Protein AF-A0A7C4X2M1-F1 (afdb_monomer_lite)

pLDDT: mean 76.15, std 16.75, range [44.03, 97.5]

Foldseek 3Di:
DDFDAQPPPRDTDPDPPDQADPPPRDGSDPDPPPDPPPPPVVVVVVVVVVVVVVVVVVVVVVVD

Sequence (64 aa):
MSEYICPRCKKPIYDDEALLCLYCGESLGCSKGVLSSARSPQFRILVALIALAVVCAFLLIILR

Structure (mmCIF, N/CA/C/O backbone):
data_AF-A0A7C4X2M1-F1
#
_entry.id   AF-A0A7C4X2M1-F1
#
loop_
_atom_site.group_PDB
_atom_site.id
_atom_site.type_symbol
_atom_site.label_atom_id
_atom_site.label_alt_id
_atom_site.label_comp_id
_atom_site.label_asym_id
_atom_site.label_entity_id
_atom_site.label_seq_id
_atom_site.pdbx_PDB_ins_code
_atom_site.Cartn_x
_atom_site.Cartn_y
_atom_site.Cartn_z
_atom_site.occupancy
_atom_site.B_iso_or_equiv
_atom_site.auth_seq_id
_atom_site.auth_comp_id
_atom_site.auth_asym_id
_atom_site.auth_atom_id
_atom_site.pdbx_PDB_model_num
ATOM 1 N N . MET A 1 1 ? -12.729 -18.714 18.216 1.00 50.31 1 MET A N 1
ATOM 2 C CA . MET A 1 1 ? -13.635 -17.985 17.310 1.00 50.31 1 MET A CA 1
ATOM 3 C C . MET A 1 1 ? -13.983 -16.671 17.982 1.00 50.31 1 MET A C 1
ATOM 5 O O . MET A 1 1 ? -14.643 -16.697 19.010 1.00 50.31 1 MET A O 1
ATOM 9 N N . SER A 1 2 ? -13.424 -15.554 17.518 1.00 54.16 2 SER A N 1
ATOM 10 C CA . SER A 1 2 ? -13.708 -14.230 18.080 1.00 54.16 2 SER A CA 1
ATOM 11 C C . SER A 1 2 ?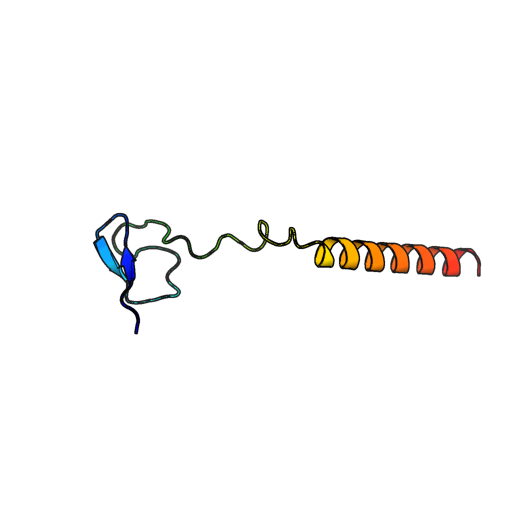 -15.015 -13.707 17.497 1.00 54.16 2 SER A C 1
ATOM 13 O O . SER A 1 2 ? -15.062 -13.338 16.329 1.00 54.16 2 SER A O 1
ATOM 15 N N . GLU A 1 3 ? -16.074 -13.694 18.300 1.00 64.25 3 GLU A N 1
ATOM 16 C CA . GLU A 1 3 ? -17.353 -13.091 17.928 1.00 64.25 3 GLU A CA 1
ATOM 17 C C . GLU A 1 3 ? -17.169 -11.572 17.816 1.00 64.25 3 GLU A C 1
ATOM 19 O O . GLU A 1 3 ? -16.990 -10.873 18.815 1.00 64.25 3 GLU A O 1
ATOM 24 N N . TYR A 1 4 ? -17.167 -11.050 16.591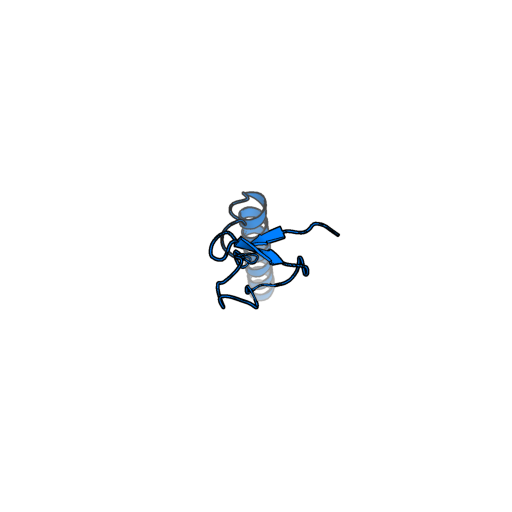 1.00 72.75 4 TYR A N 1
ATOM 25 C CA . TYR A 1 4 ? -17.067 -9.615 16.344 1.00 72.75 4 TYR A CA 1
ATOM 26 C C . TYR A 1 4 ? -18.476 -9.025 16.234 1.00 72.75 4 TYR A C 1
ATOM 28 O O . TYR A 1 4 ? -19.341 -9.584 15.569 1.00 72.75 4 TYR A O 1
ATOM 36 N N . ILE A 1 5 ? -18.754 -7.902 16.893 1.00 80.88 5 ILE A N 1
ATOM 37 C CA . ILE A 1 5 ? -20.089 -7.284 16.875 1.00 80.88 5 ILE A CA 1
ATOM 38 C C . ILE A 1 5 ? -20.100 -6.164 15.838 1.00 80.88 5 ILE A C 1
ATOM 40 O O . ILE A 1 5 ? -19.280 -5.249 15.899 1.00 80.88 5 ILE A O 1
ATOM 44 N N . CYS A 1 6 ? -21.061 -6.191 14.910 1.00 80.19 6 CYS A N 1
ATOM 45 C CA . CYS A 1 6 ? -21.200 -5.132 13.914 1.00 80.19 6 CYS A CA 1
ATOM 46 C C . CYS A 1 6 ? -21.450 -3.774 14.603 1.00 80.19 6 CYS A C 1
ATOM 48 O O . CYS A 1 6 ? -22.446 -3.645 15.321 1.00 80.19 6 CYS A O 1
ATOM 50 N N . PRO A 1 7 ? -20.649 -2.724 14.337 1.00 77.56 7 PRO A N 1
ATOM 51 C CA . PRO A 1 7 ? -20.815 -1.420 14.986 1.00 77.56 7 PRO A CA 1
ATOM 52 C C . PRO A 1 7 ? -22.130 -0.720 14.611 1.00 77.56 7 PRO A C 1
ATOM 54 O O . PRO A 1 7 ? -22.612 0.127 15.359 1.00 77.56 7 PRO A O 1
ATOM 57 N N . ARG A 1 8 ? -22.731 -1.079 13.467 1.00 80.19 8 ARG A N 1
ATOM 58 C CA . ARG A 1 8 ? -23.952 -0.444 12.955 1.00 80.19 8 ARG A CA 1
ATOM 59 C C . ARG A 1 8 ? -25.226 -1.150 13.416 1.00 80.19 8 ARG A C 1
ATOM 61 O O . ARG A 1 8 ? -26.134 -0.497 13.918 1.00 80.19 8 ARG A O 1
ATOM 68 N N . CYS A 1 9 ? -25.305 -2.473 13.263 1.00 85.75 9 CYS A N 1
ATOM 69 C CA . CYS A 1 9 ? -26.517 -3.238 13.590 1.00 85.75 9 CYS A CA 1
ATOM 70 C C . CYS A 1 9 ? -26.440 -4.033 14.898 1.00 85.75 9 CYS A C 1
ATOM 72 O O . CYS A 1 9 ? -27.430 -4.656 15.278 1.00 85.75 9 CYS A O 1
ATOM 74 N N . LYS A 1 10 ? -25.288 -4.017 15.585 1.00 85.31 10 LYS A N 1
ATOM 75 C CA . LYS A 1 10 ? -25.038 -4.711 16.861 1.00 85.31 10 LYS A CA 1
ATOM 76 C C . LYS A 1 10 ? -25.284 -6.223 16.823 1.00 85.31 10 LYS A C 1
ATOM 78 O O . LYS A 1 10 ? -25.417 -6.852 17.868 1.00 85.31 10 LYS A O 1
ATOM 83 N N . LYS A 1 11 ? -25.347 -6.815 15.628 1.00 83.81 11 LYS A N 1
ATOM 84 C CA . LYS A 1 11 ? -25.472 -8.263 15.446 1.00 83.81 11 LYS A CA 1
ATOM 85 C C . LYS A 1 11 ? -24.089 -8.924 15.446 1.00 83.81 11 LYS A C 1
ATOM 87 O O . LYS A 1 11 ? -23.130 -8.289 14.992 1.00 83.81 11 LYS A O 1
ATOM 92 N N . PRO A 1 12 ? -23.991 -10.168 15.941 1.00 80.88 12 PRO A N 1
ATOM 93 C CA . PRO A 1 12 ? -22.745 -10.919 15.944 1.00 80.88 12 PRO A CA 1
ATOM 94 C C . PRO A 1 12 ? -22.349 -11.317 14.519 1.00 80.88 12 PRO A C 1
ATOM 96 O O . PRO A 1 12 ? -23.190 -11.691 13.699 1.00 80.88 12 PRO A O 1
ATOM 99 N N . ILE A 1 13 ? -21.058 -11.214 14.234 1.00 78.12 13 ILE A N 1
ATOM 100 C CA . ILE A 1 13 ? -20.398 -11.629 13.003 1.00 78.12 13 ILE A CA 1
ATOM 101 C C . ILE A 1 13 ? -19.531 -12.822 13.380 1.00 78.12 13 ILE A C 1
ATOM 103 O O . ILE A 1 13 ? -18.659 -12.725 14.244 1.00 78.12 13 ILE A O 1
ATOM 107 N N . TYR A 1 14 ? -19.831 -13.951 12.752 1.00 73.50 14 TYR A N 1
ATOM 108 C CA . TYR A 1 14 ? -19.192 -15.238 13.025 1.00 73.50 14 TYR A CA 1
ATOM 109 C C . TYR A 1 14 ? -17.993 -15.518 12.117 1.00 73.50 14 TYR A C 1
ATOM 111 O O . TYR A 1 14 ? -17.335 -16.538 12.286 1.00 73.50 14 TYR A O 1
ATOM 119 N N . ASP A 1 15 ? -17.741 -14.624 11.164 1.00 69.06 15 ASP A N 1
ATOM 120 C CA . ASP A 1 15 ? -16.743 -14.772 10.118 1.00 69.06 15 ASP A CA 1
ATOM 121 C C . ASP A 1 15 ? -15.822 -13.546 10.149 1.00 69.06 15 ASP A C 1
ATOM 123 O O . ASP A 1 15 ? -16.229 -12.427 9.826 1.00 69.06 15 ASP A O 1
ATOM 127 N N . ASP A 1 16 ? -14.602 -13.748 10.637 1.00 64.19 16 ASP A N 1
ATOM 128 C CA . ASP A 1 16 ? -13.570 -12.723 10.780 1.00 64.19 16 ASP A CA 1
ATOM 129 C C . ASP A 1 16 ? -13.010 -12.228 9.434 1.00 64.19 16 ASP A C 1
ATOM 131 O O . ASP A 1 16 ? -12.368 -11.175 9.395 1.00 64.19 16 ASP A O 1
ATOM 135 N N . GLU A 1 17 ? -13.335 -12.906 8.327 1.00 61.00 17 GLU A N 1
ATOM 136 C CA . GLU A 1 17 ? -13.007 -12.487 6.959 1.00 61.00 17 GLU A CA 1
ATOM 137 C C . GLU A 1 17 ? -14.179 -11.781 6.248 1.00 61.00 17 GLU A C 1
ATOM 139 O O . GLU A 1 17 ? -14.034 -11.297 5.119 1.00 61.00 17 GLU A O 1
ATOM 144 N N . ALA A 1 18 ? -15.347 -11.656 6.893 1.00 66.25 18 ALA A N 1
ATOM 145 C CA . ALA A 1 18 ? -16.513 -11.014 6.296 1.00 66.25 18 ALA A CA 1
ATOM 146 C C . ALA A 1 18 ? -16.281 -9.511 6.051 1.00 66.25 18 ALA A C 1
ATOM 148 O O . ALA A 1 18 ? -16.354 -8.670 6.948 1.00 66.25 18 ALA A O 1
ATOM 149 N N . LEU A 1 19 ? -16.080 -9.151 4.781 1.00 68.62 19 LEU A N 1
ATOM 150 C CA . LEU A 1 19 ? -15.937 -7.762 4.323 1.00 68.62 19 LEU A CA 1
ATOM 151 C C . LEU A 1 19 ? -17.222 -6.936 4.498 1.00 68.62 19 LEU A C 1
ATOM 153 O O . LEU A 1 19 ? -17.165 -5.706 4.592 1.00 68.62 19 LEU A O 1
ATOM 157 N N . LEU A 1 20 ? -18.378 -7.604 4.540 1.00 76.12 20 LEU A N 1
ATOM 158 C CA . LEU A 1 20 ? -19.695 -7.007 4.732 1.00 76.12 20 LEU A CA 1
ATOM 159 C C . LEU A 1 20 ? -20.465 -7.720 5.838 1.00 76.12 20 LEU A C 1
ATOM 161 O O . LEU A 1 20 ? -20.426 -8.940 5.981 1.00 76.12 20 LEU A O 1
ATOM 165 N N . CYS A 1 21 ? -21.248 -6.950 6.582 1.00 81.56 21 CYS A N 1
ATOM 166 C CA . CYS A 1 21 ? -22.206 -7.494 7.518 1.00 81.56 21 CYS A CA 1
ATOM 167 C C . CYS A 1 21 ? -23.374 -8.103 6.743 1.00 81.56 21 CYS A C 1
ATOM 169 O O . CYS A 1 21 ? -24.123 -7.373 6.095 1.00 81.56 21 CYS A O 1
ATOM 171 N N . LEU A 1 22 ? -23.592 -9.415 6.876 1.00 80.25 22 LEU A N 1
ATOM 172 C CA . LEU A 1 22 ? -24.705 -10.116 6.220 1.00 80.25 22 LEU A CA 1
ATOM 173 C C . LEU A 1 22 ? -26.087 -9.590 6.635 1.00 80.25 22 LEU A C 1
ATOM 175 O O . LEU A 1 22 ? -27.069 -9.806 5.932 1.00 80.25 22 LEU A O 1
ATOM 179 N N . TYR A 1 23 ? -26.180 -8.913 7.780 1.00 82.81 23 TYR A N 1
ATOM 180 C CA . TYR A 1 23 ? -27.460 -8.469 8.318 1.00 82.81 23 TYR A CA 1
ATOM 181 C C . TYR A 1 23 ? -27.862 -7.063 7.893 1.00 82.81 23 TYR A C 1
ATOM 183 O O . TYR A 1 23 ? -29.036 -6.826 7.632 1.00 82.81 23 TYR A O 1
ATOM 191 N N . CYS A 1 24 ? -26.925 -6.113 7.879 1.00 83.38 24 CYS A N 1
ATOM 192 C CA . CYS A 1 24 ? -27.229 -4.727 7.514 1.00 83.38 24 CYS A CA 1
ATOM 193 C C . CYS A 1 24 ? -26.613 -4.292 6.185 1.00 83.38 24 CYS A C 1
ATOM 195 O O . CYS A 1 24 ? -26.834 -3.158 5.778 1.00 83.38 24 CYS A O 1
ATOM 197 N N . GLY A 1 25 ? -25.838 -5.162 5.529 1.00 75.06 25 GLY A N 1
ATOM 198 C CA . GLY A 1 25 ? -25.151 -4.853 4.276 1.00 75.06 25 GLY A CA 1
ATOM 199 C C . GLY A 1 25 ? -24.030 -3.823 4.427 1.00 75.06 25 GLY A C 1
ATOM 200 O O . GLY A 1 25 ? -23.532 -3.317 3.428 1.00 75.06 25 GLY A O 1
ATOM 201 N N . GLU A 1 26 ? -23.636 -3.492 5.661 1.00 75.94 26 GLU A N 1
ATOM 202 C CA . GLU A 1 26 ? -22.584 -2.510 5.912 1.00 75.94 26 GLU A CA 1
ATOM 203 C C . GLU A 1 26 ? -21.211 -3.120 5.667 1.00 75.94 26 GLU A C 1
ATOM 205 O O . GLU A 1 26 ? -20.933 -4.220 6.144 1.00 75.94 26 GLU A O 1
ATOM 210 N N . SER A 1 27 ? -20.325 -2.378 5.011 1.00 72.38 27 SER A N 1
ATOM 211 C CA . SER A 1 27 ? -18.908 -2.713 4.925 1.00 72.38 27 SER A CA 1
ATOM 212 C C . SER A 1 27 ? -18.302 -2.769 6.330 1.00 72.38 27 SER A C 1
ATOM 214 O O . SER A 1 27 ? -18.185 -1.749 7.007 1.00 72.38 27 SER A O 1
ATOM 216 N N . LEU A 1 28 ? -17.884 -3.956 6.769 1.00 73.12 28 LEU A N 1
ATOM 217 C CA . LEU A 1 28 ? -17.240 -4.163 8.073 1.00 73.12 28 LEU A CA 1
ATOM 218 C C . LEU A 1 28 ? -15.775 -3.726 8.087 1.00 73.12 28 LEU A C 1
ATOM 220 O O . LEU A 1 28 ? -15.125 -3.758 9.126 1.00 73.12 28 LEU A O 1
ATOM 224 N N . GLY A 1 29 ? -15.280 -3.223 6.953 1.00 61.59 29 GLY A N 1
ATOM 225 C CA . GLY A 1 29 ? -14.096 -2.380 6.936 1.00 61.59 29 GLY A CA 1
ATOM 226 C C . GLY A 1 29 ? -12.805 -3.122 7.260 1.00 61.59 29 GLY A C 1
ATOM 227 O O . GLY A 1 29 ? -11.935 -2.542 7.897 1.00 61.59 29 GLY A O 1
ATOM 228 N N . CYS A 1 30 ? -12.631 -4.347 6.763 1.00 57.16 30 CYS A N 1
ATOM 229 C CA . CYS A 1 30 ? -11.316 -4.989 6.686 1.00 57.16 30 CYS A CA 1
ATOM 230 C C . CYS A 1 30 ? -10.856 -5.151 5.237 1.00 57.16 30 CYS A C 1
ATOM 232 O O . CYS A 1 30 ? -10.626 -6.235 4.730 1.00 57.16 30 CYS A O 1
ATOM 234 N N . SER A 1 31 ? -10.689 -4.013 4.574 1.00 49.09 31 SER A N 1
ATOM 235 C CA . SER A 1 31 ? -9.578 -3.797 3.654 1.00 49.09 31 SER A CA 1
ATOM 236 C C . SER A 1 31 ? -9.506 -2.296 3.431 1.00 49.09 31 SER A C 1
ATOM 238 O O . SER A 1 31 ? -10.078 -1.737 2.496 1.00 49.09 31 SER A O 1
ATOM 240 N N . LYS A 1 32 ? -8.769 -1.605 4.307 1.00 49.47 32 LYS A N 1
ATOM 241 C CA . LYS A 1 32 ? -7.944 -0.506 3.808 1.00 49.47 32 LYS A CA 1
ATOM 242 C C . LYS A 1 32 ? -7.043 -1.162 2.772 1.00 49.47 32 LYS A C 1
ATOM 244 O O . LYS A 1 32 ? -5.991 -1.682 3.133 1.00 49.47 32 LYS A O 1
ATOM 249 N N . GLY A 1 33 ? -7.523 -1.247 1.533 1.00 44.75 33 GLY A N 1
ATOM 250 C CA . GLY A 1 33 ? -6.793 -1.855 0.441 1.00 44.75 33 GLY A CA 1
ATOM 251 C C . GLY A 1 33 ? -5.435 -1.193 0.401 1.00 44.75 33 GLY A C 1
ATOM 252 O O . GLY A 1 33 ? -5.381 0.007 0.176 1.00 44.75 33 GLY A O 1
ATOM 253 N N . VAL A 1 34 ? -4.409 -1.941 0.809 1.00 49.75 34 VAL A N 1
ATOM 254 C CA . VAL A 1 34 ? -3.039 -2.080 0.283 1.00 49.75 34 VAL A CA 1
ATOM 255 C C . VAL A 1 34 ? -2.338 -0.830 -0.303 1.00 49.75 34 VAL A C 1
ATOM 257 O O . VAL A 1 34 ? -1.286 -0.945 -0.915 1.00 49.75 34 VAL A O 1
ATOM 260 N N . LEU A 1 35 ? -2.830 0.391 -0.099 1.00 48.97 35 LEU A N 1
ATOM 261 C CA . LEU A 1 35 ? -2.378 1.589 -0.811 1.00 48.97 35 LEU A CA 1
ATOM 262 C C . LEU A 1 35 ? -2.141 2.801 0.095 1.00 48.97 35 LEU A C 1
ATOM 264 O O . LEU A 1 35 ? -1.609 3.807 -0.362 1.00 48.97 35 LEU A O 1
ATOM 268 N N . SER A 1 36 ? -2.483 2.730 1.384 1.00 44.56 36 SER A N 1
ATOM 269 C CA . SER A 1 36 ? -2.355 3.886 2.293 1.00 44.56 36 SER A CA 1
ATOM 270 C C . SER A 1 36 ? -1.336 3.705 3.419 1.00 44.56 36 SER A C 1
ATOM 272 O O . SER A 1 36 ? -1.151 4.621 4.216 1.00 44.56 36 SER A O 1
ATOM 274 N N . SER A 1 37 ? -0.650 2.559 3.499 1.00 44.03 37 SER A N 1
ATOM 275 C CA . SER A 1 37 ? 0.341 2.297 4.557 1.00 44.03 37 SER A CA 1
ATOM 276 C C . SER A 1 37 ? 1.646 1.678 4.046 1.00 44.03 37 SER A C 1
ATOM 278 O O . SER A 1 37 ? 2.275 0.865 4.706 1.00 44.03 37 SER A O 1
ATOM 280 N N . ALA A 1 38 ? 2.099 2.107 2.868 1.00 48.56 38 ALA A N 1
ATOM 281 C CA . ALA A 1 38 ? 3.500 1.967 2.465 1.00 48.56 38 ALA A CA 1
ATOM 282 C C . ALA A 1 38 ? 4.180 3.344 2.421 1.00 48.56 38 ALA A C 1
ATOM 284 O O . ALA A 1 38 ? 4.992 3.642 1.553 1.00 48.56 38 ALA A O 1
ATOM 285 N N . ARG A 1 39 ? 3.877 4.208 3.400 1.00 48.41 39 ARG A N 1
ATOM 286 C CA . ARG A 1 39 ? 4.711 5.383 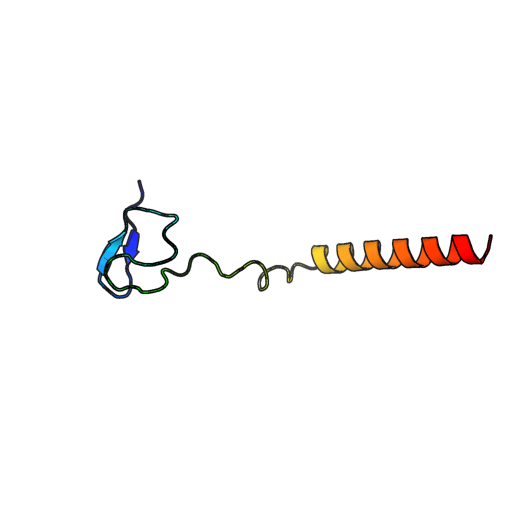3.707 1.00 48.41 39 ARG A CA 1
ATOM 287 C C . ARG A 1 39 ? 5.878 4.995 4.621 1.00 48.41 39 ARG A C 1
ATOM 289 O O . ARG A 1 39 ? 6.329 5.792 5.432 1.00 48.41 39 ARG A O 1
ATOM 296 N N . SER A 1 40 ? 6.364 3.760 4.503 1.00 58.69 40 SER A N 1
ATOM 297 C CA . SER A 1 40 ? 7.621 3.344 5.108 1.00 58.69 40 SER A CA 1
ATOM 298 C C . SER A 1 40 ? 8.766 3.791 4.185 1.00 58.69 40 SER A C 1
ATOM 300 O O . SER A 1 40 ? 8.730 3.443 2.998 1.00 58.69 40 SER A O 1
ATOM 302 N N . PRO A 1 41 ? 9.773 4.540 4.673 1.00 60.72 41 PRO A N 1
ATOM 303 C CA . PRO A 1 41 ? 10.875 5.056 3.849 1.00 60.72 41 PRO A CA 1
ATOM 304 C C . PRO A 1 41 ? 11.589 3.951 3.052 1.00 60.72 41 PRO A C 1
ATOM 306 O O . PRO A 1 41 ? 12.001 4.183 1.920 1.00 60.72 41 PRO A O 1
ATOM 309 N N . GLN A 1 42 ? 11.620 2.728 3.588 1.00 77.50 42 GLN A N 1
ATOM 310 C CA . GLN A 1 42 ? 12.165 1.530 2.942 1.00 77.50 42 GLN A CA 1
ATOM 311 C C . GLN A 1 42 ? 11.563 1.222 1.560 1.00 77.50 42 GLN A C 1
ATOM 313 O O . GLN A 1 42 ? 12.305 0.879 0.647 1.00 77.50 42 GLN A O 1
ATOM 318 N N . PHE A 1 43 ? 10.250 1.399 1.355 1.00 81.38 43 PHE A N 1
ATOM 319 C CA . PHE A 1 43 ? 9.623 1.086 0.063 1.00 81.38 43 PHE A CA 1
ATOM 320 C C . PHE A 1 43 ? 9.972 2.139 -0.995 1.00 81.38 43 PHE A C 1
ATOM 322 O O . PHE A 1 43 ? 10.245 1.801 -2.143 1.00 81.38 43 PHE A O 1
ATOM 329 N N . ARG A 1 44 ? 10.056 3.419 -0.599 1.00 82.44 44 ARG A N 1
ATOM 330 C CA . ARG A 1 44 ? 10.525 4.490 -1.498 1.00 82.44 44 ARG A CA 1
ATOM 331 C C . ARG A 1 44 ? 11.979 4.267 -1.915 1.00 82.44 44 ARG A C 1
ATOM 333 O O . ARG A 1 44 ? 12.296 4.472 -3.080 1.00 82.44 44 ARG A O 1
ATOM 340 N N . ILE A 1 45 ? 12.835 3.826 -0.989 1.00 89.50 45 ILE A N 1
ATOM 341 C CA . ILE A 1 45 ? 14.243 3.509 -1.277 1.00 89.50 45 ILE A CA 1
ATOM 342 C C . ILE A 1 45 ? 14.342 2.300 -2.214 1.00 89.50 45 ILE A C 1
ATOM 344 O O . ILE A 1 45 ? 15.076 2.359 -3.197 1.00 89.50 45 ILE A O 1
ATOM 348 N N . LEU A 1 46 ? 13.568 1.238 -1.965 1.00 90.06 46 LEU A N 1
ATOM 349 C CA . LEU A 1 46 ? 13.544 0.046 -2.816 1.00 90.06 46 LEU A CA 1
ATOM 350 C C . LEU A 1 46 ? 13.151 0.390 -4.261 1.00 90.06 46 LEU A C 1
ATOM 352 O O . LEU A 1 46 ? 13.847 0.010 -5.198 1.00 90.06 46 LEU A O 1
ATOM 356 N N . VAL A 1 47 ? 12.073 1.159 -4.445 1.00 91.88 47 VAL A N 1
ATOM 357 C CA . VAL A 1 47 ? 11.617 1.592 -5.777 1.00 91.88 47 VAL A CA 1
ATOM 358 C C . VAL A 1 47 ? 12.669 2.463 -6.467 1.00 91.88 47 VAL A C 1
ATOM 360 O O . VAL A 1 47 ? 12.925 2.280 -7.656 1.00 91.88 47 VAL A O 1
ATOM 363 N N . ALA A 1 48 ? 13.316 3.374 -5.734 1.00 93.19 48 ALA A N 1
ATOM 364 C CA . ALA A 1 48 ? 14.376 4.214 -6.285 1.00 93.19 48 ALA A CA 1
ATOM 365 C C . ALA A 1 48 ? 15.593 3.390 -6.745 1.00 93.19 48 ALA A C 1
ATOM 367 O O . ALA A 1 48 ? 16.120 3.647 -7.824 1.00 93.19 48 ALA A O 1
ATOM 368 N N . LEU A 1 49 ? 16.007 2.377 -5.972 1.00 94.81 49 LEU A N 1
ATOM 369 C CA . LEU A 1 49 ? 17.106 1.478 -6.343 1.00 94.81 49 LEU A CA 1
ATOM 370 C C . LEU A 1 49 ? 16.783 0.653 -7.591 1.00 94.81 49 LEU A C 1
ATOM 372 O O . LEU A 1 49 ? 17.629 0.538 -8.475 1.00 94.81 49 LEU A O 1
ATOM 376 N N . ILE A 1 50 ? 15.562 0.119 -7.690 1.00 96.12 50 ILE A N 1
ATOM 377 C CA . ILE A 1 50 ? 15.118 -0.633 -8.872 1.00 96.12 50 ILE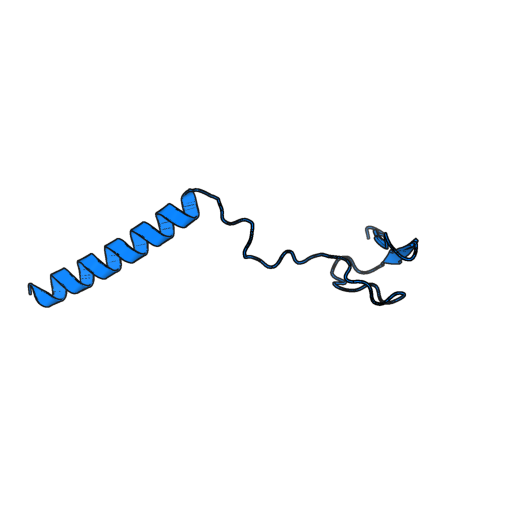 A CA 1
ATOM 378 C C . ILE A 1 50 ? 15.131 0.275 -10.106 1.00 96.12 50 ILE A C 1
ATOM 380 O O . ILE A 1 50 ? 15.691 -0.096 -11.136 1.00 96.12 50 ILE A O 1
ATOM 384 N N . ALA A 1 51 ? 14.571 1.483 -9.999 1.00 96.12 51 ALA A N 1
ATOM 385 C CA . ALA A 1 51 ? 14.569 2.446 -11.097 1.00 96.12 51 ALA A CA 1
ATOM 386 C C . ALA A 1 51 ? 15.996 2.826 -11.532 1.00 96.12 51 ALA A C 1
ATOM 388 O O . ALA A 1 51 ? 16.292 2.825 -12.726 1.00 96.12 51 ALA A O 1
ATOM 389 N N . LEU A 1 52 ? 16.896 3.088 -10.576 1.00 95.94 52 LEU A N 1
ATOM 390 C CA . LEU A 1 52 ? 18.300 3.404 -10.849 1.00 95.94 52 LEU A CA 1
ATOM 391 C C . LEU A 1 52 ? 19.014 2.249 -11.568 1.00 95.94 52 LEU A C 1
ATOM 393 O O . LEU A 1 52 ? 19.704 2.479 -12.558 1.00 95.94 52 LEU A O 1
ATOM 397 N N . ALA A 1 53 ? 18.822 1.011 -11.105 1.00 96.69 53 ALA A N 1
ATOM 398 C CA . ALA A 1 53 ? 19.433 -0.173 -11.705 1.00 96.69 53 AL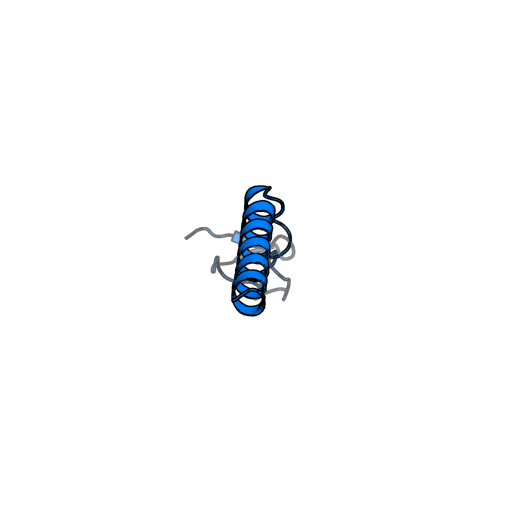A A CA 1
ATOM 399 C C . ALA A 1 53 ? 18.993 -0.368 -13.164 1.00 96.69 53 ALA A C 1
ATOM 401 O O . ALA A 1 53 ? 19.828 -0.645 -14.025 1.00 96.69 53 ALA A O 1
ATOM 402 N N . VAL A 1 54 ? 17.703 -0.165 -13.453 1.00 97.44 54 VAL A N 1
ATOM 403 C CA . VAL A 1 54 ? 17.165 -0.234 -14.819 1.00 97.44 54 VAL A CA 1
ATOM 404 C C . VAL A 1 54 ? 17.810 0.833 -15.702 1.00 97.44 54 VAL A C 1
ATOM 406 O O . VAL A 1 54 ? 18.329 0.505 -16.765 1.00 97.44 54 VAL A O 1
ATOM 409 N N . VAL A 1 55 ? 17.855 2.091 -15.254 1.00 96.81 55 VAL A N 1
ATOM 410 C CA . VAL A 1 55 ? 18.482 3.185 -16.019 1.00 96.81 55 VAL A CA 1
ATOM 411 C C . VAL A 1 55 ? 19.961 2.898 -16.292 1.00 96.81 55 VAL A C 1
ATOM 413 O O . VAL A 1 55 ? 20.407 3.037 -17.430 1.00 96.81 55 VAL A O 1
ATOM 416 N N . CYS A 1 56 ? 20.716 2.441 -15.290 1.00 96.44 56 CYS A N 1
ATOM 417 C CA . CYS A 1 56 ? 22.115 2.053 -15.474 1.00 96.44 56 CYS A CA 1
ATOM 418 C C . CYS A 1 56 ? 22.276 0.917 -16.491 1.00 96.44 56 CYS A C 1
ATOM 420 O O . CYS A 1 56 ? 23.170 0.989 -17.330 1.00 96.44 56 CYS A O 1
ATOM 422 N N . ALA A 1 57 ? 21.414 -0.103 -16.458 1.00 96.94 57 ALA A N 1
ATOM 423 C CA . ALA A 1 57 ? 21.457 -1.197 -17.424 1.00 96.94 57 ALA A CA 1
ATOM 424 C C . ALA A 1 57 ? 21.220 -0.699 -18.860 1.00 96.94 57 ALA A C 1
ATOM 426 O O . ALA A 1 57 ? 21.967 -1.067 -19.764 1.00 96.94 57 ALA A O 1
ATOM 427 N N . PHE A 1 58 ? 20.240 0.187 -19.065 1.00 97.50 58 PHE A N 1
ATOM 428 C CA . PHE A 1 58 ? 19.993 0.803 -20.372 1.00 97.50 58 PHE A CA 1
ATOM 429 C C . PHE A 1 58 ? 21.188 1.626 -20.863 1.00 97.50 58 PHE A C 1
ATOM 431 O O . PHE A 1 58 ? 21.577 1.500 -22.021 1.00 97.50 58 PHE A O 1
ATOM 438 N N . LEU A 1 59 ? 21.811 2.424 -19.990 1.00 96.38 59 LEU A N 1
ATOM 439 C CA . LEU A 1 59 ? 23.008 3.187 -20.349 1.00 96.38 59 LEU A CA 1
ATOM 440 C C . LEU A 1 59 ? 24.173 2.268 -20.728 1.00 96.38 59 LEU A C 1
ATOM 442 O O . LEU A 1 59 ? 24.818 2.508 -21.741 1.00 96.38 59 LEU A O 1
ATOM 446 N N . LEU A 1 60 ? 24.414 1.190 -19.976 1.00 96.31 60 LEU A N 1
ATOM 447 C CA . LEU A 1 60 ? 25.462 0.219 -20.305 1.00 96.31 60 LEU A CA 1
ATOM 448 C C . LEU A 1 60 ? 25.228 -0.469 -21.652 1.00 96.31 60 LEU A C 1
ATOM 450 O O . LEU A 1 60 ? 26.194 -0.749 -22.349 1.00 96.31 60 LEU A O 1
ATOM 454 N N . ILE A 1 61 ? 23.974 -0.737 -22.023 1.00 96.62 61 ILE A N 1
ATOM 455 C CA . ILE A 1 61 ? 23.635 -1.317 -23.329 1.00 96.62 61 ILE A CA 1
ATOM 456 C C . ILE A 1 61 ? 23.889 -0.315 -24.459 1.00 96.62 61 ILE A C 1
ATOM 458 O O . ILE A 1 61 ? 24.364 -0.713 -25.512 1.00 96.62 61 ILE A O 1
ATOM 462 N N . ILE A 1 62 ? 23.582 0.96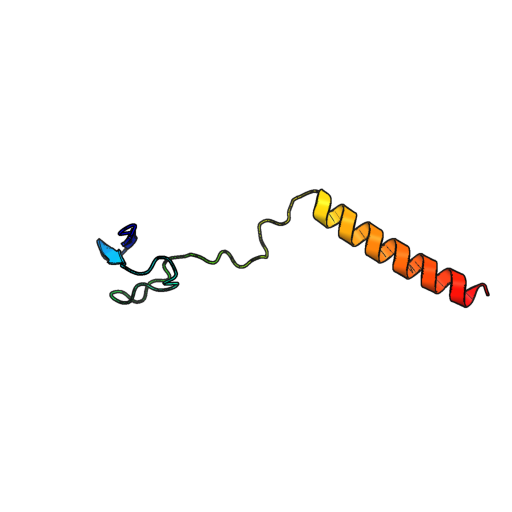8 -24.251 1.00 95.19 62 ILE A N 1
ATOM 463 C CA . ILE A 1 62 ? 23.758 2.016 -25.270 1.00 95.19 62 ILE A CA 1
ATOM 464 C C . ILE A 1 62 ? 25.233 2.407 -25.439 1.00 95.19 62 ILE A C 1
ATOM 466 O O . ILE A 1 62 ? 25.654 2.743 -26.541 1.00 95.19 62 ILE A O 1
ATOM 470 N N . LEU A 1 63 ? 26.013 2.403 -24.353 1.00 93.00 63 LEU A N 1
ATOM 471 C CA . LEU A 1 63 ? 27.447 2.710 -24.377 1.00 93.00 63 LEU A CA 1
ATOM 472 C C . LEU A 1 63 ? 28.325 1.533 -24.830 1.00 93.00 63 LEU A C 1
ATOM 474 O O . LEU A 1 63 ? 29.527 1.728 -25.016 1.00 93.00 63 LEU A O 1
ATOM 478 N N . ARG A 1 64 ? 27.758 0.332 -24.954 1.00 82.12 64 ARG A N 1
ATOM 479 C CA . ARG A 1 64 ? 28.453 -0.853 -25.454 1.00 82.12 64 ARG A CA 1
ATOM 480 C C . ARG A 1 64 ? 28.376 -0.921 -26.973 1.00 82.12 64 ARG A C 1
ATOM 482 O O . ARG A 1 64 ? 29.429 -1.239 -27.566 1.00 82.12 64 ARG A O 1
#

Radius of gyration: 22.51 Å; chains: 1; bounding box: 56×23×44 Å

Secondary structure (DSSP, 8-state):
---EEPTTT--EE--TT-SB-TTT--B------SSSS---HHHHHHHHHHHHHHHHHHHHHHH-